Protein AF-K1UHN0-F1 (afdb_monomer_lite)

InterPro domains:
  IPR043778 Domain of unknown function DUF5720 [PF18987] (1-69)

Foldseek 3Di:
DVVVCVVVPCPDFPADHPPRCLLVPPQFDDKDWDAACDCPDPGDHHGGTHIDTDGPVRVVVVVVVVVVRD

Radius of gyration: 12.77 Å; chains: 1; bounding box: 24×19×38 Å

Structure (mmCIF, N/CA/C/O backbone):
data_AF-K1UHN0-F1
#
_entry.id   AF-K1UHN0-F1
#
loop_
_atom_site.group_PDB
_atom_site.id
_atom_site.type_symbol
_atom_site.label_atom_id
_atom_site.label_alt_id
_atom_site.label_comp_id
_atom_site.label_asym_id
_atom_site.label_entity_id
_atom_site.label_seq_id
_atom_site.pdbx_PDB_ins_code
_atom_site.Cartn_x
_atom_site.Cartn_y
_atom_site.Cartn_z
_atom_site.occupancy
_atom_site.B_iso_or_equiv
_atom_site.auth_seq_id
_atom_site.auth_comp_id
_atom_site.auth_asym_id
_atom_site.auth_atom_id
_atom_site.pdbx_PDB_model_num
ATOM 1 N N . MET A 1 1 ? 9.606 -11.925 23.053 1.00 60.72 1 MET A N 1
ATOM 2 C CA . MET A 1 1 ? 8.965 -10.684 22.553 1.00 60.72 1 MET A CA 1
ATOM 3 C C . MET A 1 1 ? 9.706 -10.149 21.337 1.00 60.72 1 MET A C 1
ATOM 5 O O . MET A 1 1 ? 9.107 -10.133 20.273 1.00 60.72 1 MET A O 1
ATOM 9 N N . GLU A 1 2 ? 10.998 -9.831 21.446 1.00 60.94 2 GLU A N 1
ATOM 10 C CA . GLU A 1 2 ? 11.833 -9.388 20.311 1.00 60.94 2 GLU A CA 1
ATOM 11 C C . GLU A 1 2 ? 11.892 -10.411 19.160 1.00 60.94 2 GLU A C 1
ATOM 13 O O . GLU A 1 2 ? 11.689 -10.078 17.998 1.00 60.94 2 GLU A O 1
ATOM 18 N N . GLU A 1 3 ? 12.041 -11.693 19.496 1.00 59.12 3 GLU A N 1
ATOM 19 C CA . GLU A 1 3 ? 12.126 -12.786 18.515 1.00 59.12 3 GLU A CA 1
ATOM 20 C C . GLU A 1 3 ? 10.810 -13.016 17.742 1.00 59.12 3 GLU A C 1
ATOM 22 O O . GLU A 1 3 ? 10.810 -13.354 16.560 1.00 59.12 3 GLU A O 1
ATOM 27 N N . MET A 1 4 ? 9.665 -12.785 18.396 1.00 60.38 4 MET A N 1
ATOM 28 C CA . MET A 1 4 ? 8.347 -12.849 17.752 1.00 60.38 4 MET A CA 1
ATOM 29 C C . MET A 1 4 ? 8.060 -11.590 16.928 1.00 60.38 4 MET A C 1
ATOM 31 O O . MET A 1 4 ? 7.443 -11.692 15.874 1.00 60.38 4 MET A O 1
ATOM 35 N N . ARG A 1 5 ? 8.549 -10.419 17.363 1.00 60.84 5 ARG A N 1
ATOM 36 C CA . ARG A 1 5 ? 8.492 -9.173 16.583 1.00 60.84 5 ARG A CA 1
ATOM 37 C C . ARG A 1 5 ? 9.245 -9.328 15.264 1.00 60.84 5 ARG A C 1
ATOM 39 O O . ARG A 1 5 ? 8.680 -9.045 14.212 1.00 60.84 5 ARG A O 1
ATOM 46 N N . GLN A 1 6 ? 10.472 -9.844 15.307 1.00 58.66 6 GLN A N 1
ATOM 47 C CA . GLN A 1 6 ? 11.274 -10.083 14.105 1.00 58.66 6 GLN A CA 1
ATOM 48 C C . GLN A 1 6 ? 10.597 -11.071 13.143 1.00 58.66 6 GLN A C 1
ATOM 50 O O . GLN A 1 6 ? 10.525 -10.795 11.948 1.00 58.66 6 GLN A O 1
ATOM 55 N N . LYS A 1 7 ? 10.010 -12.164 13.653 1.00 62.31 7 LYS A N 1
ATOM 56 C CA . LYS A 1 7 ? 9.274 -13.143 12.828 1.00 62.31 7 LYS A CA 1
ATOM 57 C C . LYS A 1 7 ? 7.962 -12.613 12.231 1.00 62.31 7 LYS A C 1
ATOM 59 O O . LYS A 1 7 ? 7.550 -13.102 11.186 1.00 62.31 7 LYS A O 1
ATOM 64 N N . ALA A 1 8 ? 7.301 -11.644 12.867 1.00 57.75 8 ALA A N 1
ATOM 65 C CA . ALA A 1 8 ? 5.955 -11.193 12.490 1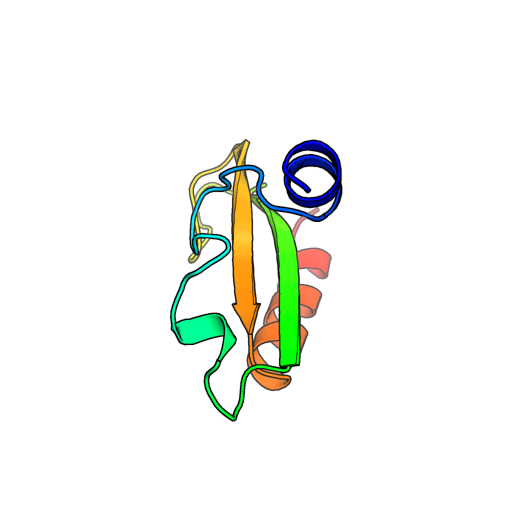.00 57.75 8 ALA A CA 1
ATOM 66 C C . ALA A 1 8 ? 5.914 -10.001 11.514 1.00 57.75 8 ALA A C 1
ATOM 68 O O . ALA A 1 8 ? 4.831 -9.577 11.118 1.00 57.75 8 ALA A O 1
ATOM 69 N N . GLY A 1 9 ? 7.067 -9.450 11.121 1.00 57.34 9 GLY A N 1
ATOM 70 C CA . GLY A 1 9 ? 7.122 -8.255 10.277 1.00 57.34 9 GLY A CA 1
ATOM 71 C C . GLY A 1 9 ? 7.624 -6.999 10.987 1.00 57.34 9 GLY A C 1
ATOM 72 O O . GLY A 1 9 ? 7.356 -5.909 10.517 1.00 57.34 9 GLY A O 1
ATOM 73 N N . ALA A 1 10 ? 8.393 -7.095 12.073 1.00 60.94 10 ALA A N 1
ATOM 74 C CA . ALA A 1 10 ? 9.174 -5.948 12.557 1.00 60.94 10 ALA A CA 1
ATOM 75 C C . ALA A 1 10 ? 10.490 -5.743 11.778 1.00 60.94 10 ALA A C 1
ATOM 77 O O . ALA A 1 10 ? 11.295 -4.898 12.152 1.00 60.94 10 ALA A O 1
ATOM 78 N N . GLN A 1 11 ? 10.742 -6.515 10.712 1.00 70.25 11 GLN A N 1
ATOM 79 C CA . GLN A 1 11 ? 11.813 -6.182 9.774 1.00 70.25 11 GLN A CA 1
ATOM 80 C C . GLN A 1 11 ? 11.488 -4.839 9.107 1.00 70.25 11 GLN A C 1
ATOM 82 O O . GLN A 1 11 ? 10.347 -4.619 8.684 1.00 70.25 11 GLN A O 1
ATOM 87 N N . ASN A 1 12 ? 12.482 -3.955 9.027 1.00 74.81 12 ASN A N 1
ATOM 88 C CA . ASN A 1 12 ? 12.355 -2.686 8.321 1.00 74.81 12 ASN A CA 1
ATOM 89 C C . ASN A 1 12 ? 12.275 -2.974 6.818 1.00 74.81 12 ASN A C 1
ATOM 91 O O . ASN A 1 12 ? 13.202 -3.546 6.242 1.00 74.81 12 ASN A O 1
ATOM 95 N N . TYR A 1 13 ? 11.152 -2.606 6.209 1.00 85.00 13 TYR A N 1
ATOM 96 C CA . TYR A 1 13 ? 10.971 -2.581 4.760 1.00 85.00 13 TYR A CA 1
ATOM 97 C C . TYR A 1 13 ? 10.891 -1.125 4.306 1.00 85.00 13 TYR A C 1
ATOM 99 O O . TYR A 1 13 ? 10.628 -0.235 5.115 1.00 85.00 13 TYR A O 1
ATOM 107 N N . HIS A 1 14 ? 11.111 -0.888 3.017 1.00 87.50 14 HIS A N 1
ATOM 108 C CA . HIS A 1 14 ? 10.894 0.428 2.423 1.00 87.50 14 HIS A CA 1
ATOM 109 C C . HIS A 1 14 ? 9.391 0.775 2.449 1.00 87.50 14 HIS A C 1
ATOM 111 O O . HIS A 1 14 ? 8.543 -0.101 2.642 1.00 87.50 14 HIS A O 1
ATOM 117 N N . GLY A 1 15 ? 9.038 2.050 2.278 1.00 90.19 15 GLY A N 1
ATOM 118 C CA . GLY A 1 15 ? 7.651 2.511 2.410 1.00 90.19 15 GLY A CA 1
ATOM 119 C C . GLY A 1 15 ? 7.250 2.745 3.870 1.00 90.19 15 GLY A C 1
ATOM 120 O O . GLY A 1 15 ? 7.876 3.558 4.547 1.00 90.19 15 GLY A O 1
ATOM 121 N N . HIS A 1 16 ? 6.192 2.077 4.344 1.00 89.50 16 HIS A N 1
ATOM 122 C CA . HIS A 1 16 ? 5.677 2.263 5.706 1.00 89.50 16 HIS A CA 1
ATOM 123 C C . HIS A 1 16 ? 6.427 1.407 6.732 1.00 89.50 16 HIS A C 1
ATOM 125 O O . HIS A 1 16 ? 6.568 0.187 6.582 1.00 89.50 16 HIS A O 1
ATOM 131 N N . ASP A 1 17 ? 6.826 2.034 7.837 1.00 85.31 17 ASP A N 1
ATOM 132 C CA . ASP A 1 17 ? 7.396 1.324 8.981 1.00 85.31 17 ASP A CA 1
ATOM 133 C C . ASP A 1 17 ? 6.337 0.449 9.683 1.00 85.31 17 ASP A C 1
ATOM 135 O O . ASP A 1 17 ? 5.134 0.659 9.561 1.00 85.31 17 ASP A O 1
ATOM 139 N N . TYR A 1 18 ? 6.753 -0.562 10.446 1.00 79.69 18 TYR A N 1
ATOM 140 C CA . TYR A 1 18 ? 5.858 -1.486 11.152 1.00 79.69 18 TYR A CA 1
ATOM 141 C C . TYR A 1 18 ? 4.901 -0.778 12.120 1.00 79.69 18 TYR A C 1
ATOM 143 O O . TYR A 1 18 ? 3.762 -1.213 12.310 1.00 79.69 18 TYR A O 1
ATOM 151 N N . MET A 1 19 ? 5.372 0.309 12.731 1.00 82.44 19 MET A N 1
ATOM 152 C CA . MET A 1 19 ? 4.625 1.104 13.706 1.00 82.44 19 MET A CA 1
ATOM 153 C C . MET A 1 19 ? 4.110 2.427 13.124 1.00 82.44 19 MET A C 1
ATOM 155 O O . MET A 1 19 ? 3.741 3.316 13.889 1.00 82.44 19 MET A O 1
ATOM 159 N N . ASP A 1 20 ? 4.074 2.566 11.795 1.00 85.44 20 ASP A N 1
ATOM 160 C CA . ASP A 1 20 ? 3.532 3.757 11.139 1.00 85.44 20 ASP A CA 1
ATOM 161 C C . ASP A 1 20 ? 2.053 3.968 11.524 1.00 85.44 20 ASP A C 1
ATOM 163 O O . ASP A 1 20 ? 1.260 3.022 11.581 1.00 85.44 20 ASP A O 1
ATOM 167 N N . LEU A 1 21 ? 1.669 5.222 11.782 1.00 87.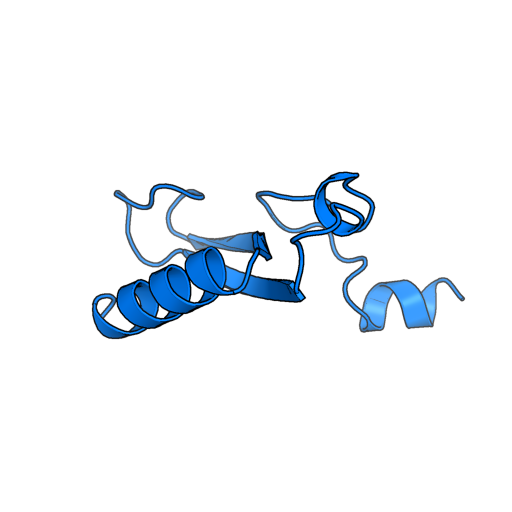69 21 LEU A N 1
ATOM 168 C CA . LEU A 1 21 ? 0.326 5.607 12.222 1.00 87.69 21 LEU A CA 1
ATOM 169 C C . LEU A 1 21 ? -0.753 5.195 11.216 1.00 87.69 21 LEU A C 1
ATOM 171 O O . LEU A 1 21 ? -1.873 4.882 11.620 1.00 87.69 21 LEU A O 1
ATOM 175 N N . GLN A 1 22 ? -0.415 5.126 9.923 1.00 87.25 22 GLN A N 1
ATOM 176 C CA . GLN A 1 22 ? -1.340 4.681 8.873 1.00 87.25 22 GLN A CA 1
ATOM 177 C C . GLN A 1 22 ? -1.883 3.266 9.105 1.00 87.25 22 GLN A C 1
ATOM 179 O O . GLN A 1 22 ? -2.988 2.950 8.664 1.00 87.25 22 GLN A O 1
ATOM 184 N N . ARG A 1 23 ? -1.167 2.425 9.859 1.00 87.50 23 ARG A N 1
ATOM 185 C CA . ARG A 1 23 ? -1.654 1.107 10.280 1.00 87.50 23 ARG A CA 1
ATOM 186 C C . ARG A 1 23 ? -2.962 1.179 11.072 1.00 87.50 23 ARG A C 1
ATOM 188 O O . ARG A 1 23 ? -3.763 0.252 11.006 1.00 87.50 23 ARG A O 1
ATOM 195 N N . PHE A 1 24 ? -3.155 2.255 11.830 1.00 90.12 24 PHE A N 1
ATOM 196 C CA . PHE A 1 24 ? -4.297 2.452 12.723 1.00 90.12 24 PHE A CA 1
ATOM 197 C C . PHE A 1 24 ? -5.368 3.373 12.136 1.00 90.12 24 PHE A C 1
ATOM 199 O O . PHE A 1 24 ? -6.345 3.674 12.819 1.00 90.12 24 PHE A O 1
ATOM 206 N N . ALA A 1 25 ? -5.206 3.826 10.889 1.00 93.50 25 ALA A N 1
ATOM 207 C CA . ALA A 1 25 ? -6.259 4.559 10.205 1.00 93.50 25 ALA A CA 1
ATOM 208 C C . ALA A 1 25 ? -7.515 3.677 10.084 1.00 93.50 25 ALA A C 1
ATOM 210 O O . ALA A 1 25 ? -7.422 2.485 9.792 1.00 93.50 25 ALA A O 1
ATOM 211 N N . GLU A 1 26 ? -8.698 4.257 10.301 1.00 94.50 26 GLU A N 1
ATOM 212 C CA . GLU A 1 26 ? -9.967 3.510 10.383 1.00 94.50 26 GLU A CA 1
ATOM 213 C C . GLU A 1 26 ? -10.292 2.704 9.117 1.00 94.50 26 GLU A C 1
ATOM 215 O O . GLU A 1 26 ? -10.986 1.683 9.167 1.00 94.50 26 GLU A O 1
ATOM 220 N N . ASN A 1 27 ? -9.789 3.173 7.977 1.00 95.31 27 ASN A N 1
ATOM 221 C CA . ASN A 1 27 ? -9.980 2.566 6.671 1.00 95.31 27 ASN A CA 1
ATOM 222 C C . ASN A 1 27 ? -8.881 1.563 6.292 1.00 95.31 27 ASN A C 1
ATOM 224 O O . ASN A 1 27 ? -9.016 0.925 5.251 1.00 95.31 27 ASN A O 1
ATOM 228 N N . THR A 1 28 ? -7.823 1.401 7.090 1.00 95.88 28 THR A N 1
ATOM 229 C CA . THR A 1 28 ? -6.775 0.408 6.831 1.00 95.88 28 THR A CA 1
ATOM 230 C C . THR A 1 28 ? -7.296 -0.991 7.139 1.00 95.88 28 THR A C 1
ATOM 232 O O . THR A 1 28 ? -7.759 -1.283 8.243 1.00 95.88 28 THR A O 1
ATOM 235 N N . ARG A 1 29 ? -7.209 -1.879 6.147 1.00 97.06 29 ARG A N 1
ATOM 236 C CA . ARG A 1 29 ? -7.657 -3.278 6.232 1.00 97.06 29 ARG A CA 1
ATOM 237 C C . ARG A 1 29 ? -6.553 -4.271 5.897 1.00 97.06 29 ARG A C 1
ATOM 239 O O . ARG A 1 29 ? -6.554 -5.373 6.437 1.00 97.06 29 ARG A O 1
ATOM 246 N N . HIS A 1 30 ? -5.584 -3.859 5.081 1.00 95.88 30 HIS A N 1
ATOM 247 C CA . HIS A 1 30 ? -4.543 -4.734 4.553 1.00 95.88 30 HIS A CA 1
ATOM 248 C C . HIS A 1 30 ? -3.158 -4.208 4.906 1.00 95.88 30 HIS A C 1
ATOM 250 O O . HIS A 1 30 ? -2.871 -3.020 4.762 1.00 95.88 30 HIS A O 1
ATOM 256 N N . MET A 1 31 ? -2.280 -5.113 5.329 1.00 94.50 31 MET A N 1
ATOM 257 C CA . MET A 1 31 ? -0.837 -4.890 5.349 1.00 94.50 31 MET A CA 1
ATOM 258 C C . MET A 1 31 ? -0.225 -5.812 4.304 1.00 94.50 31 MET A C 1
ATOM 260 O O . MET A 1 31 ? -0.354 -7.031 4.421 1.00 94.50 31 MET A O 1
ATOM 264 N N . ILE A 1 32 ? 0.456 -5.242 3.314 1.00 93.75 32 ILE A N 1
ATOM 265 C CA . ILE A 1 32 ? 1.130 -6.018 2.271 1.00 93.75 32 ILE A CA 1
ATOM 266 C C . ILE A 1 32 ? 2.631 -5.771 2.296 1.00 93.75 32 ILE A C 1
ATOM 268 O O . ILE A 1 32 ? 3.083 -4.673 2.621 1.00 93.75 32 ILE A O 1
ATOM 272 N N . ILE A 1 33 ? 3.389 -6.807 1.946 1.00 93.19 33 ILE A N 1
ATOM 273 C CA . ILE A 1 33 ? 4.830 -6.747 1.707 1.00 93.19 33 ILE A CA 1
ATOM 274 C C . ILE A 1 33 ? 5.075 -7.342 0.326 1.00 93.19 33 ILE A C 1
ATOM 276 O O . ILE A 1 33 ? 4.591 -8.438 0.044 1.00 93.19 33 ILE A O 1
ATOM 280 N N . PHE A 1 34 ? 5.802 -6.630 -0.526 1.00 92.12 34 PHE A N 1
ATOM 281 C CA . PHE A 1 34 ? 6.062 -7.044 -1.903 1.00 92.12 34 PHE A CA 1
ATOM 282 C C . PHE A 1 34 ? 7.409 -6.508 -2.391 1.00 92.12 34 PHE A C 1
ATOM 284 O O . PHE A 1 34 ? 7.951 -5.560 -1.821 1.00 92.12 34 PHE A O 1
ATOM 291 N N . ASP A 1 35 ? 7.933 -7.127 -3.446 1.00 93.50 35 ASP A N 1
ATOM 292 C CA . ASP A 1 35 ? 9.127 -6.656 -4.143 1.00 93.50 35 ASP A CA 1
ATOM 293 C C . ASP A 1 35 ? 8.716 -5.748 -5.306 1.00 93.50 35 ASP A C 1
ATOM 295 O O . ASP A 1 35 ? 7.789 -6.057 -6.059 1.00 93.50 35 ASP A O 1
ATOM 299 N N . VAL A 1 36 ? 9.401 -4.618 -5.464 1.00 92.88 36 VAL A N 1
ATOM 300 C CA . VAL A 1 36 ? 9.165 -3.697 -6.577 1.00 92.88 36 VAL A CA 1
ATOM 301 C C . VAL A 1 36 ? 9.928 -4.185 -7.808 1.00 92.88 36 VAL A C 1
ATOM 303 O O . VAL A 1 36 ? 11.158 -4.222 -7.818 1.00 92.88 36 VAL A O 1
ATOM 306 N N . LEU A 1 37 ? 9.209 -4.544 -8.872 1.00 91.56 37 LEU A N 1
ATOM 307 C CA . LEU A 1 37 ? 9.809 -5.158 -10.067 1.00 91.56 37 LEU A CA 1
ATOM 308 C C . LEU A 1 37 ? 10.133 -4.159 -11.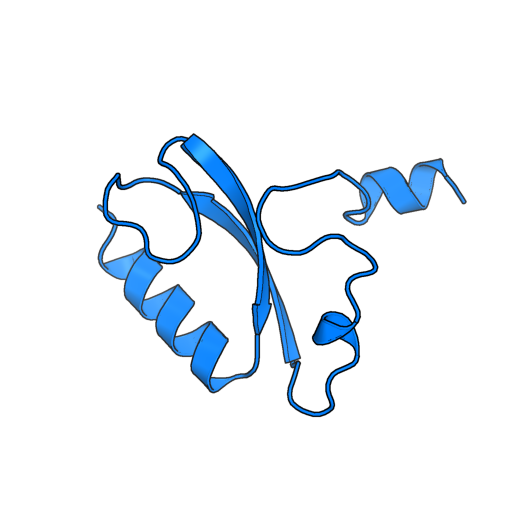190 1.00 91.56 37 LEU A C 1
ATOM 310 O O . LEU A 1 37 ? 10.985 -4.434 -12.041 1.00 91.56 37 LEU A O 1
ATOM 314 N N . THR A 1 38 ? 9.502 -2.985 -11.192 1.00 88.69 38 THR A N 1
ATOM 315 C CA . THR A 1 38 ? 9.617 -1.983 -12.262 1.00 88.69 38 THR A CA 1
ATOM 316 C C . THR A 1 38 ? 10.263 -0.692 -11.757 1.00 88.69 38 THR A C 1
ATOM 318 O O . THR A 1 38 ? 10.214 -0.383 -10.569 1.00 88.69 38 THR A O 1
ATOM 321 N N . HIS A 1 39 ? 10.900 0.066 -12.657 1.00 88.50 39 HIS A N 1
ATOM 322 C CA . HIS A 1 39 ? 11.474 1.377 -12.313 1.00 88.50 39 HIS A CA 1
ATOM 323 C C . HIS A 1 39 ? 10.408 2.476 -12.206 1.00 88.50 39 HIS A C 1
ATOM 325 O O . HIS A 1 39 ? 10.610 3.436 -11.472 1.00 88.50 39 HIS A O 1
ATOM 331 N N . ASP A 1 40 ? 9.264 2.300 -12.872 1.00 86.00 40 ASP A N 1
ATOM 332 C CA . ASP A 1 40 ? 8.150 3.258 -12.885 1.00 86.00 40 ASP A CA 1
ATOM 333 C C . ASP A 1 40 ? 7.108 2.957 -11.791 1.00 86.00 40 ASP A C 1
ATOM 335 O O . ASP A 1 40 ? 5.911 3.209 -11.948 1.00 86.00 40 ASP A O 1
ATOM 339 N N . SER A 1 41 ? 7.540 2.359 -10.679 1.00 87.69 41 SER A N 1
ATOM 340 C CA . SER A 1 41 ? 6.653 2.047 -9.560 1.00 87.69 41 SER A CA 1
ATOM 341 C C . SER A 1 41 ? 6.285 3.318 -8.785 1.00 87.69 41 SER A C 1
ATOM 343 O O . SER A 1 41 ? 7.169 4.085 -8.403 1.00 87.69 41 SER A O 1
ATOM 345 N N . PRO A 1 42 ? 4.997 3.538 -8.463 1.00 86.44 42 PRO A N 1
ATOM 346 C CA . PRO A 1 42 ? 4.575 4.707 -7.692 1.00 86.44 42 PRO A CA 1
ATOM 347 C C . PRO A 1 42 ? 4.919 4.617 -6.196 1.00 86.44 42 PRO A C 1
ATOM 349 O O . PRO A 1 42 ? 4.674 5.568 -5.459 1.00 86.44 42 PRO A O 1
ATOM 352 N N . VAL A 1 43 ? 5.411 3.468 -5.720 1.00 86.81 43 VAL A N 1
ATOM 353 C CA . VAL A 1 43 ? 5.487 3.130 -4.285 1.00 86.81 43 VAL A CA 1
ATOM 354 C C . VAL A 1 43 ? 6.854 2.581 -3.850 1.00 86.81 43 VAL A C 1
ATOM 356 O O . VAL A 1 43 ? 6.964 1.991 -2.779 1.00 86.81 43 VAL A O 1
ATOM 359 N N . GLY A 1 44 ? 7.903 2.760 -4.658 1.00 88.31 44 GLY A N 1
ATOM 360 C CA . GLY A 1 44 ? 9.279 2.387 -4.308 1.00 88.31 44 GLY A CA 1
ATOM 361 C C . GLY A 1 44 ? 10.186 2.247 -5.528 1.00 88.31 44 GLY A C 1
ATOM 362 O O . GLY A 1 44 ? 9.736 2.405 -6.661 1.00 88.31 44 GLY A O 1
ATOM 363 N N . TRP A 1 45 ? 11.456 1.920 -5.300 1.00 91.38 45 TRP A N 1
ATOM 364 C CA . TRP A 1 45 ? 12.446 1.707 -6.358 1.00 91.38 45 TRP A CA 1
ATOM 365 C C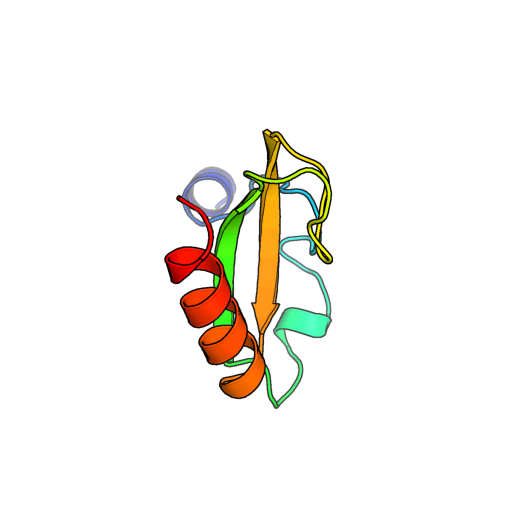 . TRP A 1 45 ? 12.570 0.231 -6.733 1.00 91.38 45 TRP A C 1
ATOM 367 O O . TRP A 1 45 ? 12.416 -0.648 -5.887 1.00 91.38 45 TRP A O 1
ATOM 377 N N . LYS A 1 46 ? 12.899 -0.059 -7.999 1.00 92.69 46 LYS A N 1
ATOM 378 C CA . LYS A 1 46 ? 13.118 -1.438 -8.460 1.00 92.69 46 LYS A CA 1
ATOM 379 C C . LYS A 1 46 ? 14.123 -2.171 -7.563 1.00 92.69 46 LYS A C 1
ATOM 381 O O . LYS A 1 46 ? 15.242 -1.705 -7.367 1.00 92.69 46 LYS A O 1
ATOM 386 N N . GLY A 1 47 ? 13.736 -3.355 -7.098 1.00 91.31 47 GLY A N 1
ATOM 387 C CA . GLY A 1 47 ? 14.529 -4.213 -6.220 1.00 91.31 47 GLY A CA 1
ATOM 388 C C . GLY A 1 47 ? 14.299 -3.974 -4.726 1.00 91.31 47 GLY A C 1
ATOM 389 O O . GLY A 1 47 ? 14.777 -4.771 -3.921 1.00 91.31 47 GLY A O 1
ATOM 390 N N . GLU A 1 48 ? 13.562 -2.932 -4.334 1.00 93.06 48 GLU A N 1
ATOM 391 C CA . GLU A 1 48 ? 13.186 -2.732 -2.936 1.00 93.06 48 GLU A CA 1
ATOM 392 C C . GLU A 1 48 ? 12.086 -3.707 -2.513 1.00 93.06 48 GLU A C 1
ATOM 394 O O . GLU A 1 48 ? 11.130 -3.960 -3.251 1.00 93.06 48 GLU A O 1
ATOM 399 N N . ARG A 1 49 ? 12.201 -4.207 -1.278 1.00 93.25 49 ARG A N 1
ATOM 400 C CA . ARG A 1 49 ? 11.091 -4.849 -0.576 1.00 93.25 49 ARG A CA 1
ATOM 401 C C . ARG A 1 49 ? 10.364 -3.800 0.252 1.00 93.25 49 ARG A C 1
ATOM 403 O O . ARG A 1 49 ? 10.946 -3.221 1.174 1.00 93.25 49 ARG A O 1
ATOM 410 N N . THR A 1 50 ? 9.094 -3.594 -0.064 1.00 92.75 50 THR A N 1
ATOM 411 C CA . THR A 1 50 ? 8.275 -2.491 0.444 1.00 92.75 50 THR A CA 1
ATOM 412 C C . THR A 1 50 ? 7.115 -3.013 1.277 1.00 92.75 50 THR A C 1
ATOM 414 O O . THR A 1 50 ? 6.533 -4.050 0.957 1.00 92.75 50 THR A O 1
ATOM 417 N N . ARG A 1 51 ? 6.751 -2.281 2.336 1.00 93.94 51 ARG A N 1
ATOM 418 C CA . ARG A 1 51 ? 5.519 -2.477 3.106 1.00 93.94 51 ARG A CA 1
ATOM 419 C C . ARG A 1 51 ? 4.558 -1.320 2.886 1.00 93.94 51 ARG A C 1
ATOM 421 O O . ARG A 1 51 ? 4.960 -0.163 2.966 1.00 93.94 51 ARG A O 1
ATOM 428 N N . LEU A 1 52 ? 3.278 -1.642 2.710 1.00 94.50 52 LEU A N 1
ATOM 429 C CA . LEU A 1 52 ? 2.190 -0.664 2.692 1.00 94.50 52 LEU A CA 1
ATOM 430 C C . LEU A 1 52 ? 1.043 -1.083 3.616 1.00 94.50 52 LEU A C 1
ATOM 432 O O . LEU A 1 52 ? 0.789 -2.272 3.826 1.00 94.50 52 LEU A O 1
ATOM 436 N N . PHE A 1 53 ? 0.333 -0.074 4.117 1.00 95.06 53 PHE A N 1
ATOM 437 C CA . PHE A 1 53 ? -0.942 -0.205 4.818 1.00 95.06 53 PHE A CA 1
ATOM 438 C C . PHE A 1 53 ? -2.017 0.383 3.921 1.00 95.06 53 PHE A C 1
ATOM 440 O O . PHE A 1 53 ? -1.900 1.533 3.503 1.00 95.06 53 PHE A O 1
ATOM 447 N N . LEU A 1 54 ? -3.014 -0.421 3.572 1.00 95.88 54 LEU A N 1
ATOM 448 C CA . LEU A 1 54 ? -3.967 -0.097 2.522 1.00 95.88 54 LEU A CA 1
ATOM 449 C C . LEU A 1 54 ? -5.400 -0.288 3.008 1.00 95.88 54 LEU A C 1
ATOM 451 O O . LEU A 1 54 ? -5.705 -1.190 3.796 1.00 95.88 54 LEU A O 1
ATOM 455 N N . SER A 1 55 ? -6.290 0.545 2.477 1.00 97.31 55 SER A N 1
ATOM 456 C CA . SER A 1 55 ? -7.719 0.250 2.447 1.00 97.31 55 SER A CA 1
ATOM 457 C C . SER A 1 55 ? -8.025 -0.861 1.444 1.00 97.31 55 SER A C 1
ATOM 459 O O . SER A 1 55 ? -7.156 -1.253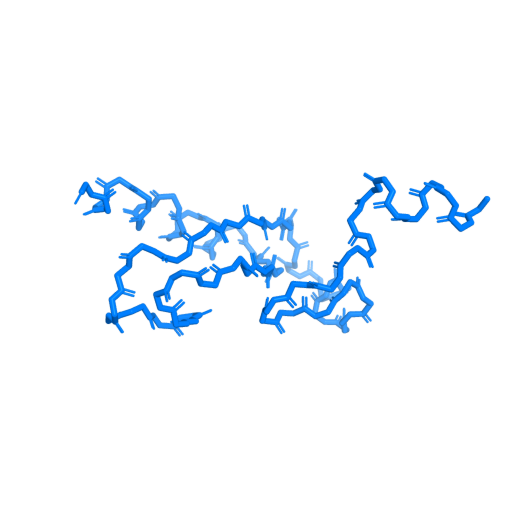 0.664 1.00 97.31 55 SER A O 1
ATOM 461 N N . ASP A 1 56 ? -9.269 -1.340 1.426 1.00 97.50 56 ASP A N 1
ATOM 462 C CA . ASP A 1 56 ? -9.716 -2.351 0.458 1.00 97.50 56 ASP A CA 1
ATOM 463 C C . ASP A 1 56 ? -9.465 -1.904 -0.993 1.00 97.50 56 ASP A C 1
ATOM 465 O O . ASP A 1 56 ? -8.825 -2.617 -1.759 1.00 97.50 56 ASP A O 1
ATOM 469 N N . ILE A 1 57 ? -9.829 -0.661 -1.332 1.00 96.94 57 ILE A N 1
ATOM 470 C CA . ILE A 1 57 ? -9.593 -0.073 -2.665 1.00 96.94 57 ILE A CA 1
ATOM 471 C C . ILE A 1 57 ? -8.095 -0.018 -3.000 1.00 96.94 57 ILE A C 1
ATOM 473 O O . ILE A 1 57 ? -7.687 -0.235 -4.141 1.00 96.94 57 ILE A O 1
ATOM 477 N N . GLY A 1 58 ? -7.254 0.325 -2.019 1.00 95.44 58 GLY A N 1
ATOM 478 C CA . GLY A 1 58 ? -5.806 0.354 -2.214 1.00 95.44 58 GLY A CA 1
ATOM 479 C C . GLY A 1 58 ? -5.246 -1.040 -2.495 1.00 95.44 58 GLY A C 1
ATOM 480 O O . GLY A 1 58 ? -4.382 -1.194 -3.357 1.00 95.44 58 GLY A O 1
ATOM 481 N N . TYR A 1 59 ? -5.764 -2.049 -1.796 1.00 96.50 59 TYR A N 1
ATOM 482 C CA . TYR A 1 59 ? -5.358 -3.437 -1.968 1.00 96.50 59 TYR A CA 1
ATOM 483 C C . TYR A 1 59 ? -5.787 -4.010 -3.324 1.00 96.50 59 TYR A C 1
ATOM 485 O O . TYR A 1 59 ? -4.963 -4.628 -3.994 1.00 96.50 59 TYR A O 1
ATOM 493 N N . GLU A 1 60 ? -7.006 -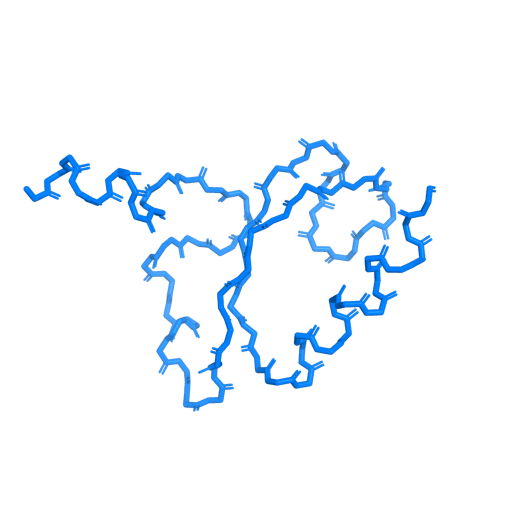3.727 -3.790 1.00 96.62 60 GLU A N 1
ATOM 494 C CA . GLU A 1 60 ? -7.460 -4.107 -5.139 1.00 96.62 60 GLU A CA 1
ATOM 495 C C . GLU A 1 60 ? -6.524 -3.558 -6.225 1.00 96.62 60 GLU A C 1
ATOM 497 O O . GLU A 1 60 ? -6.040 -4.303 -7.074 1.00 96.62 60 GLU A O 1
ATOM 502 N N . LYS A 1 61 ? -6.145 -2.276 -6.135 1.00 94.19 61 LYS A N 1
ATOM 503 C CA . LYS A 1 61 ? -5.178 -1.675 -7.069 1.00 94.19 61 LYS A CA 1
ATOM 504 C C . LYS A 1 61 ? -3.800 -2.334 -7.012 1.00 94.19 61 LYS A C 1
ATOM 506 O O . LYS A 1 61 ? -3.118 -2.410 -8.036 1.00 94.19 61 LYS A O 1
ATOM 511 N N . ALA A 1 62 ? -3.369 -2.770 -5.828 1.00 93.44 62 ALA A N 1
ATOM 512 C CA . ALA A 1 62 ? -2.109 -3.485 -5.668 1.00 93.44 62 ALA A CA 1
ATOM 513 C C . ALA A 1 62 ? -2.160 -4.861 -6.353 1.00 93.44 62 ALA A C 1
ATOM 515 O O . ALA A 1 62 ? -1.208 -5.219 -7.047 1.00 93.44 62 ALA A O 1
ATOM 516 N N . LEU A 1 63 ? -3.279 -5.586 -6.239 1.00 93.62 63 LEU A N 1
ATOM 517 C CA . LEU A 1 63 ? -3.510 -6.846 -6.955 1.00 93.62 63 LEU A CA 1
ATOM 518 C C . LEU A 1 63 ? -3.542 -6.643 -8.475 1.00 93.62 63 LEU A C 1
ATOM 520 O O . LEU A 1 63 ? -2.886 -7.382 -9.207 1.00 93.62 63 LEU A O 1
ATOM 524 N N . ASP A 1 64 ? -4.216 -5.599 -8.960 1.00 92.62 64 ASP A N 1
ATOM 525 C CA . ASP A 1 64 ? -4.210 -5.265 -10.388 1.00 92.62 64 ASP A CA 1
ATOM 526 C C . ASP A 1 64 ? -2.794 -4.943 -10.885 1.00 92.62 64 ASP A C 1
ATOM 528 O O . ASP A 1 64 ? -2.420 -5.269 -12.011 1.00 92.62 64 ASP A O 1
ATOM 532 N N . SER A 1 65 ? -1.986 -4.274 -10.055 1.00 89.50 65 SER A N 1
ATOM 533 C CA . SER A 1 65 ? -0.593 -3.977 -10.388 1.00 89.50 65 SER A CA 1
ATOM 534 C C . SER A 1 65 ? 0.281 -5.224 -10.411 1.00 89.50 65 SER A C 1
ATOM 536 O O . SER A 1 65 ? 1.175 -5.296 -11.250 1.00 89.50 65 SER A O 1
ATOM 538 N N . GLN A 1 66 ? 0.021 -6.195 -9.534 1.00 88.69 66 GLN A N 1
ATOM 539 C CA . GLN A 1 66 ? 0.705 -7.485 -9.543 1.00 88.69 66 GLN A CA 1
ATOM 540 C C . GLN A 1 66 ? 0.460 -8.231 -10.859 1.00 88.69 66 GLN A C 1
ATOM 542 O O . GLN A 1 66 ? 1.400 -8.776 -11.417 1.00 88.69 66 GLN A O 1
ATOM 547 N N . GLN A 1 67 ? -0.767 -8.206 -11.388 1.00 86.81 67 GLN A N 1
ATOM 548 C CA . GLN A 1 67 ? -1.103 -8.876 -12.653 1.00 86.81 67 GLN A CA 1
ATOM 549 C C . GLN A 1 67 ? -0.464 -8.224 -13.887 1.00 86.81 67 GLN A C 1
ATOM 551 O O . GLN A 1 67 ? -0.318 -8.876 -14.913 1.00 86.81 67 GLN A O 1
ATOM 556 N N . ARG A 1 68 ? -0.120 -6.931 -13.818 1.00 82.62 68 ARG A N 1
ATOM 557 C CA . ARG A 1 68 ? 0.548 -6.211 -14.918 1.00 82.62 68 ARG A CA 1
ATOM 558 C C . ARG A 1 68 ? 2.068 -6.349 -14.901 1.00 82.62 68 ARG A C 1
ATOM 560 O O . ARG A 1 68 ? 2.707 -6.021 -15.897 1.00 82.62 68 ARG A O 1
ATOM 567 N N . ALA A 1 69 ? 2.636 -6.726 -13.761 1.00 67.50 69 ALA A N 1
ATOM 568 C CA . ALA A 1 69 ? 4.068 -6.889 -13.584 1.00 67.50 69 ALA A CA 1
ATOM 569 C C . ALA A 1 69 ? 4.471 -8.322 -13.972 1.00 67.50 69 ALA A C 1
ATOM 571 O O . ALA A 1 69 ? 4.700 -9.147 -13.091 1.00 67.50 69 ALA A O 1
ATOM 572 N N . ASP A 1 70 ? 4.523 -8.589 -15.280 1.00 49.91 70 ASP A N 1
ATOM 573 C CA . ASP A 1 70 ? 5.235 -9.737 -15.872 1.00 49.91 70 ASP A CA 1
ATOM 574 C C . ASP A 1 70 ? 6.701 -9.372 -16.173 1.00 49.91 70 ASP A C 1
ATOM 576 O O . ASP A 1 70 ? 6.946 -8.265 -16.718 1.00 49.91 70 ASP A O 1
#

Sequence (70 aa):
MEEMRQKAGAQNYHGHDYMDLQRFAENTRHMIIFDVLTHDSPVGWKGERTRLFLSDIGYEKALDSQQRAD

pLDDT: mean 85.3, std 12.73, range [49.91, 97.5]

Organism: NCBI:txid408170

Secondary structure (DSSP, 8-state):
-HHHHHHHT-S--EES-TT-GGGGSTT--EEEEEE---TT-TTS-TT-EEEEEE-HHHHHHHHHHHHH--